Protein AF-K1Q1Z2-F1 (afdb_monomer_lite)

Structure (mmCIF, N/CA/C/O backbone):
data_AF-K1Q1Z2-F1
#
_entry.id   AF-K1Q1Z2-F1
#
loop_
_atom_site.group_PDB
_atom_site.id
_atom_site.type_symbol
_atom_site.label_atom_id
_atom_site.label_alt_id
_atom_site.label_comp_id
_atom_site.label_asym_id
_atom_site.label_entity_id
_atom_site.label_seq_id
_atom_site.pdbx_PDB_ins_code
_atom_site.Cartn_x
_atom_site.Cartn_y
_atom_site.Cartn_z
_atom_site.occupancy
_atom_site.B_iso_or_equiv
_atom_site.auth_seq_id
_atom_site.auth_comp_id
_atom_site.auth_asym_id
_atom_site.auth_atom_id
_atom_site.pdbx_PDB_model_num
ATOM 1 N N . TYR A 1 1 ? 11.247 -9.073 -9.333 1.00 84.19 1 TYR A N 1
ATOM 2 C CA . TYR A 1 1 ? 11.592 -7.665 -9.604 1.00 84.19 1 TYR A CA 1
ATOM 3 C C . TYR A 1 1 ? 10.420 -7.091 -10.378 1.00 84.19 1 TYR A C 1
ATOM 5 O O . TYR A 1 1 ? 9.857 -7.851 -11.153 1.00 84.19 1 TYR A O 1
ATOM 13 N N . CYS A 1 2 ? 10.013 -5.853 -10.117 1.00 92.56 2 CYS A N 1
ATOM 14 C CA . CYS A 1 2 ? 8.891 -5.195 -10.789 1.00 92.56 2 CYS A CA 1
ATOM 15 C C . CYS A 1 2 ? 9.260 -3.736 -11.051 1.00 92.56 2 CYS A C 1
ATOM 17 O O . CYS A 1 2 ? 10.101 -3.202 -10.339 1.00 92.56 2 CYS A O 1
ATOM 19 N N . MET A 1 3 ? 8.637 -3.125 -12.047 1.00 93.00 3 MET A N 1
ATOM 20 C CA . MET A 1 3 ? 8.628 -1.687 -12.318 1.00 93.00 3 MET A CA 1
ATOM 21 C C . MET A 1 3 ? 7.195 -1.153 -12.295 1.00 93.00 3 MET A C 1
ATOM 23 O O . MET A 1 3 ? 6.961 -0.003 -11.921 1.00 93.00 3 MET A O 1
ATOM 27 N N . VAL A 1 4 ? 6.238 -2.002 -12.672 1.00 95.25 4 VAL A N 1
ATOM 28 C CA . VAL A 1 4 ? 4.800 -1.734 -12.636 1.00 95.25 4 VAL A CA 1
ATOM 29 C C . VAL A 1 4 ? 4.041 -2.894 -11.978 1.00 95.25 4 VAL A C 1
ATOM 31 O O . VAL A 1 4 ? 4.595 -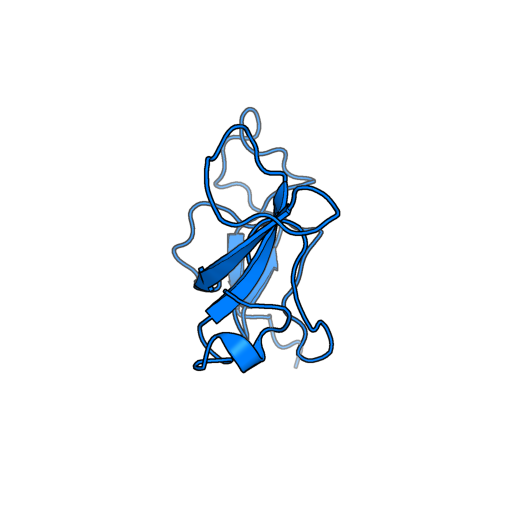3.980 -11.787 1.00 95.25 4 VAL A O 1
ATOM 34 N N . ASN A 1 5 ? 2.785 -2.680 -11.585 1.00 95.44 5 ASN A N 1
ATOM 35 C CA . ASN A 1 5 ? 1.956 -3.678 -10.902 1.00 95.44 5 ASN A CA 1
ATOM 36 C C . ASN A 1 5 ? 1.765 -4.947 -11.750 1.00 95.44 5 ASN A C 1
ATOM 38 O O . ASN A 1 5 ? 1.748 -6.053 -11.209 1.00 95.44 5 ASN A O 1
ATOM 42 N N . GLU A 1 6 ? 1.687 -4.807 -13.073 1.00 95.00 6 GLU A N 1
ATOM 43 C CA . GLU A 1 6 ? 1.532 -5.902 -14.032 1.00 95.00 6 GLU A CA 1
ATOM 44 C C . GLU A 1 6 ? 2.706 -6.890 -13.991 1.00 95.00 6 GLU A C 1
ATOM 46 O O . GLU A 1 6 ? 2.501 -8.091 -14.171 1.00 95.00 6 GLU A O 1
ATOM 51 N N . ASP A 1 7 ? 3.920 -6.426 -13.670 1.00 95.75 7 ASP A N 1
ATOM 52 C CA . ASP A 1 7 ? 5.108 -7.287 -13.564 1.00 95.75 7 ASP A CA 1
ATOM 53 C C . ASP A 1 7 ? 4.980 -8.325 -12.437 1.00 95.75 7 ASP A C 1
ATOM 55 O O . ASP A 1 7 ? 5.711 -9.318 -12.402 1.00 95.75 7 ASP A O 1
ATOM 59 N N . CYS A 1 8 ? 4.061 -8.105 -11.492 1.00 94.44 8 CYS A N 1
ATOM 60 C CA . CYS A 1 8 ? 3.812 -9.006 -10.374 1.00 94.44 8 CYS A CA 1
ATOM 61 C C . CYS A 1 8 ? 2.881 -10.178 -10.718 1.00 94.44 8 CYS A C 1
ATOM 63 O O . CYS A 1 8 ? 2.773 -11.110 -9.921 1.00 94.44 8 CYS A O 1
ATOM 65 N N . GLY A 1 9 ? 2.231 -10.164 -11.886 1.00 92.25 9 GLY A N 1
ATOM 66 C CA . GLY A 1 9 ? 1.429 -11.269 -12.425 1.00 92.25 9 GLY A CA 1
ATOM 67 C C . GLY A 1 9 ? 0.011 -11.421 -11.857 1.00 92.25 9 GLY A C 1
ATOM 68 O O . GLY A 1 9 ? -0.865 -11.889 -12.576 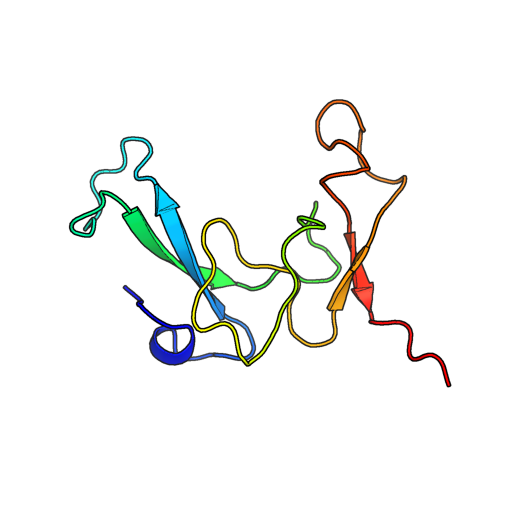1.00 92.25 9 GLY A O 1
ATOM 69 N N . ASP A 1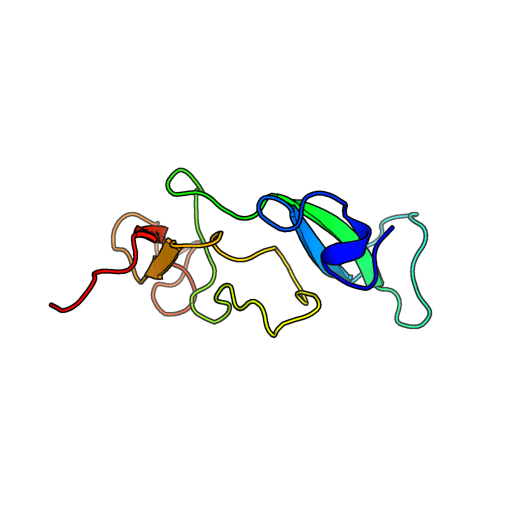 10 ? -0.241 -11.011 -10.611 1.00 92.50 10 ASP A N 1
ATOM 70 C CA . ASP A 1 10 ? -1.575 -11.007 -9.984 1.00 92.50 10 ASP A CA 1
ATOM 71 C C . ASP A 1 10 ? -1.937 -9.581 -9.549 1.00 92.50 10 ASP A C 1
ATOM 73 O O . ASP A 1 10 ? -1.716 -9.189 -8.401 1.00 92.50 10 ASP A O 1
ATOM 77 N N . ILE A 1 11 ? -2.437 -8.784 -10.498 1.00 88.44 11 ILE A N 1
ATOM 78 C CA . ILE A 1 11 ? -2.696 -7.346 -10.311 1.00 88.44 11 ILE A CA 1
ATOM 79 C C . ILE A 1 11 ? -3.808 -7.054 -9.294 1.00 88.44 11 ILE A C 1
ATOM 81 O O . ILE A 1 11 ? -3.833 -5.976 -8.707 1.00 88.44 11 ILE A O 1
ATOM 85 N N . ASP A 1 12 ? -4.694 -8.016 -9.032 1.00 89.25 12 ASP A N 1
ATOM 86 C CA . ASP A 1 12 ? -5.779 -7.856 -8.061 1.00 89.25 12 ASP A CA 1
ATOM 87 C C . ASP A 1 12 ? -5.297 -8.052 -6.615 1.00 89.25 12 ASP A C 1
ATOM 89 O O . ASP A 1 12 ? -5.955 -7.623 -5.662 1.00 89.25 12 ASP A O 1
ATOM 93 N N . ARG A 1 13 ? -4.147 -8.713 -6.422 1.00 93.50 13 ARG A N 1
ATOM 94 C CA . ARG A 1 13 ? -3.629 -9.076 -5.092 1.00 93.50 13 ARG A CA 1
ATOM 95 C C . ARG A 1 13 ? -2.266 -8.497 -4.773 1.00 93.50 13 ARG A C 1
ATOM 97 O O . ARG A 1 13 ? -1.960 -8.330 -3.591 1.00 93.50 13 ARG A O 1
ATOM 104 N N . LEU A 1 14 ? -1.455 -8.211 -5.781 1.00 95.69 14 LEU A N 1
ATOM 105 C CA . LEU A 1 14 ? -0.084 -7.749 -5.634 1.00 95.69 14 LEU A CA 1
ATOM 106 C C . LEU A 1 14 ? 0.081 -6.347 -6.212 1.00 95.69 14 LEU A C 1
ATOM 108 O O . LEU A 1 14 ? -0.512 -5.995 -7.227 1.00 95.69 14 LEU A O 1
ATOM 112 N N . CYS A 1 15 ? 0.952 -5.573 -5.576 1.00 96.00 15 CYS A N 1
ATOM 113 C CA . CYS A 1 15 ? 1.396 -4.280 -6.067 1.00 96.00 15 CYS A CA 1
ATOM 114 C C . CYS A 1 15 ? 2.919 -4.256 -6.194 1.00 96.00 15 CYS A C 1
ATOM 116 O O . CYS A 1 15 ? 3.631 -4.934 -5.440 1.00 96.00 15 CYS A O 1
ATOM 118 N N . CYS A 1 16 ? 3.419 -3.429 -7.109 1.00 96.12 16 CYS A N 1
ATOM 119 C CA . CYS A 1 16 ? 4.831 -3.104 -7.163 1.00 96.12 16 CYS A CA 1
ATOM 120 C C . CYS A 1 16 ? 5.154 -1.999 -6.150 1.00 96.12 16 CYS A C 1
ATOM 122 O O . CYS A 1 16 ? 4.730 -0.854 -6.287 1.00 96.12 16 CYS A O 1
ATOM 124 N N . SER A 1 17 ? 5.902 -2.360 -5.112 1.00 94.75 17 SER A N 1
ATOM 125 C CA . SER A 1 17 ? 6.344 -1.493 -4.023 1.00 94.75 17 SER A CA 1
ATOM 126 C C . SER A 1 17 ? 7.809 -1.106 -4.209 1.00 94.75 17 SER A C 1
ATOM 128 O O . SER A 1 17 ? 8.690 -1.969 -4.273 1.00 94.75 17 SER A O 1
ATOM 130 N N . ILE A 1 18 ? 8.069 0.197 -4.247 1.00 93.06 18 ILE A N 1
ATOM 131 C CA . ILE A 1 18 ? 9.390 0.797 -4.434 1.00 93.06 18 ILE A CA 1
ATOM 132 C C . ILE A 1 18 ? 9.812 1.429 -3.110 1.00 93.06 18 ILE A C 1
ATOM 134 O O . ILE A 1 18 ? 9.194 2.380 -2.631 1.00 93.06 18 ILE A O 1
ATOM 138 N N . THR A 1 19 ? 10.857 0.894 -2.481 1.00 89.00 19 THR A N 1
ATOM 139 C CA . THR A 1 19 ? 11.328 1.364 -1.166 1.00 89.00 19 THR A CA 1
ATOM 140 C C . THR A 1 19 ? 12.826 1.653 -1.187 1.00 89.00 19 THR A C 1
ATOM 142 O O . THR A 1 19 ? 13.562 0.885 -1.808 1.00 89.00 19 THR A O 1
ATOM 145 N N . PRO A 1 20 ? 13.314 2.684 -0.475 1.00 86.06 20 PRO A N 1
ATOM 146 C CA . PRO A 1 20 ? 14.748 2.920 -0.351 1.00 86.06 20 PRO A CA 1
ATOM 147 C C . PRO A 1 20 ? 15.476 1.699 0.222 1.00 86.06 20 PRO A C 1
ATOM 149 O O . PRO A 1 20 ? 15.001 1.050 1.163 1.00 86.06 20 PRO A O 1
ATOM 152 N N . ALA A 1 21 ? 16.658 1.390 -0.307 1.00 78.38 21 ALA A N 1
ATOM 153 C CA . ALA A 1 21 ? 17.497 0.317 0.203 1.00 78.38 21 ALA A CA 1
ATOM 154 C C . ALA A 1 21 ? 18.095 0.696 1.571 1.00 78.38 21 ALA A C 1
ATOM 156 O O . ALA A 1 21 ? 19.215 1.191 1.662 1.00 78.38 21 ALA A O 1
ATOM 157 N N . LEU A 1 22 ? 17.375 0.428 2.666 1.00 70.44 22 LEU A N 1
ATOM 158 C CA . LEU A 1 22 ? 17.873 0.593 4.043 1.00 70.44 22 LEU A CA 1
ATOM 159 C C . LEU A 1 22 ? 18.919 -0.489 4.397 1.00 70.44 22 LEU A C 1
ATOM 161 O O . LEU A 1 22 ? 18.685 -1.354 5.239 1.00 70.44 22 LEU A O 1
ATOM 165 N N . GLY A 1 23 ? 20.057 -0.502 3.696 1.00 61.62 23 GLY A N 1
ATOM 166 C CA . GLY A 1 23 ? 21.175 -1.424 3.932 1.00 61.62 23 GLY A CA 1
ATOM 167 C C . GLY A 1 23 ? 20.984 -2.851 3.399 1.00 61.62 23 GLY A C 1
ATOM 168 O O . GLY A 1 23 ? 21.774 -3.740 3.720 1.00 61.62 23 GLY A O 1
ATOM 169 N N . ARG A 1 24 ? 19.953 -3.114 2.583 1.00 58.16 24 ARG A N 1
ATOM 170 C CA . ARG A 1 24 ? 19.726 -4.443 1.987 1.00 58.16 24 ARG A CA 1
ATOM 171 C C . ARG A 1 24 ? 20.586 -4.654 0.737 1.00 58.16 24 ARG A C 1
ATOM 173 O O . ARG A 1 24 ? 20.470 -3.909 -0.226 1.00 58.16 24 ARG A O 1
ATOM 180 N N . ARG A 1 25 ? 21.361 -5.747 0.711 1.00 58.03 25 ARG A N 1
ATOM 181 C CA . ARG A 1 25 ? 22.167 -6.225 -0.439 1.00 58.03 25 ARG A CA 1
ATOM 182 C C . ARG A 1 25 ? 21.326 -6.870 -1.563 1.00 58.03 25 ARG A C 1
ATOM 184 O O . ARG A 1 25 ? 21.684 -7.933 -2.064 1.00 58.03 25 ARG A O 1
ATOM 191 N N . ARG A 1 26 ? 20.160 -6.314 -1.902 1.00 64.06 26 ARG A N 1
ATOM 192 C CA . ARG A 1 26 ? 19.362 -6.788 -3.053 1.00 64.06 26 ARG A CA 1
ATOM 193 C C . ARG A 1 26 ? 19.778 -6.053 -4.327 1.00 64.06 26 ARG A C 1
ATOM 195 O O . ARG A 1 26 ? 20.517 -5.079 -4.262 1.00 64.06 26 ARG A O 1
ATOM 202 N N . GLN A 1 27 ? 19.294 -6.538 -5.469 1.00 69.69 27 GLN A N 1
ATOM 203 C CA . GLN A 1 27 ? 19.355 -5.807 -6.732 1.00 69.69 27 GLN A CA 1
ATOM 204 C C . GLN A 1 27 ? 18.608 -4.475 -6.540 1.00 69.69 27 GLN A C 1
ATOM 206 O O . GLN A 1 27 ? 17.396 -4.479 -6.313 1.00 69.69 27 GLN A O 1
ATOM 211 N N . VAL A 1 28 ? 19.363 -3.378 -6.513 1.00 80.31 28 VAL A N 1
ATOM 212 C CA . VAL A 1 28 ? 18.860 -2.003 -6.417 1.00 80.31 28 VAL A CA 1
ATOM 213 C C . VAL A 1 28 ? 18.865 -1.369 -7.802 1.00 80.31 28 VAL A C 1
ATOM 215 O O . VAL A 1 28 ? 19.671 -1.762 -8.649 1.00 80.31 28 VAL A O 1
ATOM 218 N N . ASP A 1 29 ? 17.966 -0.419 -8.039 1.00 80.75 29 ASP A N 1
ATOM 219 C CA . ASP A 1 29 ? 18.009 0.410 -9.246 1.00 80.75 29 ASP A CA 1
ATOM 220 C C . ASP A 1 29 ? 19.068 1.527 -9.145 1.00 80.75 29 ASP A C 1
ATOM 222 O O . ASP A 1 29 ? 19.822 1.617 -8.170 1.00 80.75 29 ASP A O 1
ATOM 226 N N . SER A 1 30 ? 19.137 2.375 -10.175 1.00 82.94 30 SER A N 1
ATOM 227 C CA . SER A 1 30 ? 20.051 3.524 -10.240 1.00 82.94 30 SER A CA 1
ATOM 228 C C . SER A 1 30 ? 19.839 4.553 -9.127 1.00 82.94 30 SER A C 1
ATOM 230 O O . SER A 1 30 ? 20.774 5.282 -8.804 1.00 82.94 30 SER A O 1
ATOM 232 N N . ASP A 1 31 ? 18.652 4.579 -8.520 1.00 84.00 31 ASP A N 1
ATOM 233 C CA . ASP A 1 31 ? 18.256 5.509 -7.461 1.00 84.00 31 ASP A CA 1
ATOM 234 C C . ASP A 1 31 ? 18.308 4.854 -6.069 1.00 84.00 31 ASP A C 1
ATOM 236 O O . ASP A 1 31 ? 17.754 5.373 -5.098 1.00 84.00 31 ASP A O 1
ATOM 240 N N . PHE A 1 32 ? 18.996 3.712 -5.947 1.00 86.38 32 PHE A N 1
ATOM 241 C CA . PHE A 1 32 ? 19.137 2.936 -4.712 1.00 86.38 32 PHE A CA 1
ATOM 242 C C . PHE A 1 32 ? 17.802 2.457 -4.115 1.00 86.38 32 PHE A C 1
ATOM 244 O O . PHE A 1 32 ? 17.702 2.219 -2.904 1.00 86.38 32 PHE A O 1
ATOM 251 N N . ASN A 1 33 ? 16.778 2.255 -4.944 1.00 88.25 33 ASN A N 1
ATOM 252 C CA . ASN A 1 33 ? 15.520 1.653 -4.521 1.00 88.25 33 ASN A CA 1
ATOM 253 C C . ASN A 1 33 ? 15.526 0.140 -4.721 1.00 88.25 33 ASN A C 1
ATOM 255 O O . ASN A 1 33 ? 16.141 -0.409 -5.636 1.00 88.25 33 ASN A O 1
ATOM 259 N N . VAL A 1 34 ? 14.780 -0.546 -3.862 1.00 89.75 34 VAL A N 1
ATOM 260 C CA . VAL A 1 34 ? 14.438 -1.955 -4.014 1.00 89.75 34 VAL A CA 1
ATOM 261 C C . VAL A 1 34 ? 12.967 -2.072 -4.378 1.00 89.75 34 VAL A C 1
ATOM 263 O O . VAL A 1 34 ? 12.101 -1.505 -3.708 1.00 89.75 34 VAL A O 1
ATOM 266 N N . HIS A 1 35 ? 12.716 -2.879 -5.402 1.00 92.44 35 HIS A N 1
ATOM 267 C CA . HIS A 1 35 ? 11.398 -3.127 -5.966 1.00 92.44 35 HIS A CA 1
ATOM 268 C C . HIS A 1 35 ? 10.883 -4.498 -5.527 1.00 92.44 35 HIS A C 1
ATOM 270 O O . HIS A 1 35 ? 11.559 -5.522 -5.698 1.00 92.44 35 HIS A O 1
ATOM 276 N N . TYR A 1 36 ? 9.687 -4.530 -4.950 1.00 91.69 36 TYR A N 1
ATOM 277 C CA . TYR A 1 36 ? 9.055 -5.731 -4.418 1.00 91.69 36 TYR A CA 1
ATOM 278 C C . TYR A 1 36 ? 7.640 -5.883 -4.959 1.00 91.69 36 TYR A C 1
ATOM 280 O O . TYR A 1 36 ? 6.850 -4.956 -4.875 1.00 91.69 36 TYR A O 1
ATOM 288 N N . CYS A 1 37 ? 7.285 -7.093 -5.382 1.00 94.12 37 CYS A N 1
ATOM 289 C CA . CYS A 1 37 ? 5.880 -7.473 -5.465 1.00 94.12 37 CYS A CA 1
ATOM 290 C C . CYS A 1 37 ? 5.406 -7.827 -4.058 1.00 94.12 37 CYS A C 1
ATOM 292 O O . CYS A 1 37 ? 5.852 -8.828 -3.491 1.00 94.12 37 CYS A O 1
ATOM 294 N N . LEU A 1 38 ? 4.569 -6.977 -3.470 1.00 94.62 38 LEU A N 1
ATOM 295 C CA . LEU A 1 38 ? 4.007 -7.171 -2.136 1.00 94.62 38 LEU A CA 1
ATOM 296 C C . LEU A 1 38 ? 2.485 -7.298 -2.231 1.00 94.62 38 LEU A C 1
ATOM 298 O O . LEU A 1 38 ? 1.885 -6.727 -3.138 1.00 94.62 38 LEU A O 1
ATOM 302 N N . PRO A 1 39 ? 1.843 -8.026 -1.307 1.00 95.88 39 PRO A N 1
ATOM 303 C CA . PRO A 1 39 ? 0.393 -8.082 -1.267 1.00 95.88 39 PRO A CA 1
ATOM 304 C C . PRO A 1 39 ? -0.200 -6.718 -0.909 1.00 95.88 39 PRO A C 1
ATOM 306 O O . PRO A 1 39 ? 0.315 -6.015 -0.031 1.00 95.88 39 PRO A O 1
ATOM 309 N N . TYR A 1 40 ? -1.324 -6.376 -1.537 1.00 96.50 40 TYR A N 1
ATOM 310 C CA . TYR A 1 40 ? -2.183 -5.311 -1.036 1.00 96.50 40 TYR A CA 1
ATOM 311 C C . TYR A 1 40 ? -2.653 -5.623 0.390 1.00 96.50 40 TYR A C 1
ATOM 313 O O . TYR A 1 40 ? -2.817 -6.780 0.789 1.00 96.50 40 TYR A O 1
ATOM 321 N N . LYS A 1 41 ? -2.895 -4.575 1.177 1.00 96.31 41 LYS A N 1
ATOM 322 C CA . LYS A 1 41 ? -3.445 -4.709 2.528 1.00 96.31 41 LYS A CA 1
ATOM 323 C C . LYS A 1 41 ? -4.928 -5.083 2.446 1.00 96.31 41 LYS A C 1
ATOM 325 O O . LYS A 1 41 ? -5.688 -4.472 1.700 1.00 96.31 41 LYS A O 1
ATOM 330 N N . ASN A 1 42 ? -5.340 -6.064 3.241 1.00 94.81 42 ASN A N 1
ATOM 331 C CA . ASN A 1 42 ? -6.745 -6.431 3.418 1.00 94.81 42 ASN A CA 1
ATOM 332 C C . ASN A 1 42 ? -7.327 -5.785 4.690 1.00 94.81 42 ASN A C 1
ATOM 334 O O . ASN A 1 42 ? -6.631 -5.071 5.413 1.00 94.81 42 ASN A O 1
ATOM 338 N N . GLU A 1 43 ? -8.597 -6.058 4.981 1.00 93.19 43 GLU A N 1
ATOM 339 C CA . GLU A 1 43 ? -9.318 -5.585 6.177 1.00 93.19 43 GLU A CA 1
ATOM 340 C C . GLU A 1 43 ? -8.654 -5.977 7.512 1.00 93.19 43 GLU A C 1
ATOM 342 O O . GLU A 1 43 ? -8.743 -5.247 8.497 1.00 93.19 43 GLU A O 1
ATOM 347 N N . ASN A 1 44 ? -7.894 -7.076 7.526 1.00 94.44 44 ASN A N 1
ATOM 348 C CA . ASN A 1 44 ? -7.178 -7.557 8.708 1.00 94.44 44 ASN A CA 1
ATOM 349 C C . ASN A 1 44 ? -5.790 -6.925 8.879 1.00 94.44 44 ASN A C 1
ATOM 351 O O . ASN A 1 44 ? -5.099 -7.213 9.860 1.00 94.44 44 ASN A O 1
ATOM 355 N N . ALA A 1 45 ? -5.348 -6.070 7.951 1.00 94.75 45 ALA A N 1
ATOM 356 C CA . ALA A 1 45 ? -4.068 -5.391 8.078 1.00 94.75 45 ALA A CA 1
ATOM 357 C C . ALA A 1 45 ? -4.017 -4.578 9.380 1.00 94.75 45 ALA A C 1
ATOM 359 O O . ALA A 1 45 ? -4.973 -3.892 9.755 1.00 94.75 45 ALA A O 1
ATOM 360 N N . THR A 1 46 ? -2.872 -4.626 10.070 1.00 95.25 46 THR A N 1
ATOM 361 C CA . THR A 1 46 ? -2.679 -3.882 11.320 1.00 95.25 46 THR A CA 1
ATOM 362 C C . THR A 1 46 ? -2.981 -2.406 11.111 1.00 95.25 46 THR A C 1
ATOM 364 O O . THR A 1 46 ? -3.754 -1.850 11.876 1.00 95.25 46 THR A O 1
ATOM 367 N N . TRP A 1 47 ? -2.446 -1.817 10.043 1.00 96.12 47 TRP A N 1
ATOM 368 C CA . TRP A 1 47 ? -2.596 -0.408 9.697 1.00 96.12 47 TRP A CA 1
ATOM 369 C C . TRP A 1 47 ? -2.459 -0.202 8.182 1.00 96.12 47 TRP A C 1
ATOM 371 O O . TRP A 1 47 ? -1.847 -1.016 7.476 1.00 96.12 47 TRP A O 1
ATOM 381 N N . CYS A 1 48 ? -2.950 0.930 7.691 1.00 95.81 48 CYS A N 1
ATOM 382 C CA . CYS A 1 48 ? -2.717 1.459 6.344 1.00 95.81 48 CYS A CA 1
ATOM 383 C C . CYS A 1 48 ? -2.345 2.952 6.406 1.00 95.81 48 CYS A C 1
ATOM 385 O O . CYS A 1 48 ? -2.516 3.580 7.449 1.00 95.81 48 CYS A O 1
ATOM 387 N N . SER A 1 49 ? -1.795 3.503 5.320 1.00 95.31 49 SER A N 1
ATOM 388 C CA . SER A 1 49 ? -1.465 4.933 5.209 1.00 95.31 49 SER A CA 1
ATOM 389 C C . SER A 1 49 ? -2.637 5.692 4.594 1.00 95.31 49 SER A C 1
ATOM 391 O O . SER A 1 49 ? -3.116 5.302 3.533 1.00 95.31 49 SER A O 1
ATOM 393 N N . LEU A 1 50 ? -3.082 6.781 5.222 1.00 94.94 50 LEU A N 1
ATOM 394 C CA . LEU A 1 50 ? -4.195 7.601 4.726 1.00 94.94 50 LEU A CA 1
ATOM 395 C C . LEU A 1 50 ? -3.848 8.342 3.427 1.00 94.94 50 LEU A C 1
ATOM 397 O O . LEU A 1 50 ? -4.743 8.667 2.650 1.00 94.94 50 LEU A O 1
ATOM 401 N N . HIS A 1 51 ? -2.558 8.573 3.168 1.00 92.75 51 HIS A N 1
ATOM 402 C CA . HIS A 1 51 ? -2.075 9.314 1.998 1.00 92.75 51 HIS A CA 1
ATOM 403 C C . HIS A 1 51 ? -1.954 8.469 0.726 1.00 92.75 51 HIS A C 1
ATOM 405 O O . HIS A 1 51 ? -1.632 9.009 -0.328 1.00 92.75 51 HIS A O 1
ATOM 411 N N . ILE A 1 52 ? -2.161 7.152 0.813 1.00 92.00 52 ILE A N 1
ATOM 412 C CA . ILE A 1 52 ? -2.000 6.242 -0.322 1.00 92.00 52 ILE A CA 1
ATOM 413 C C . ILE A 1 52 ? -3.252 5.376 -0.421 1.00 92.00 52 ILE A C 1
ATOM 415 O O . ILE A 1 52 ? -3.566 4.612 0.490 1.00 92.00 52 ILE A O 1
ATOM 419 N N . GLN A 1 53 ? -3.952 5.487 -1.546 1.00 93.88 53 GLN A N 1
ATOM 420 C CA . GLN A 1 53 ? -5.138 4.694 -1.856 1.00 93.88 53 GLN A CA 1
ATOM 421 C C . GLN A 1 53 ? -4.877 3.854 -3.103 1.00 93.88 53 GLN A C 1
ATOM 423 O O . GLN A 1 53 ? -4.067 4.224 -3.958 1.00 93.88 53 GLN A O 1
ATOM 428 N N . HIS A 1 54 ? -5.558 2.716 -3.201 1.00 94.31 54 HIS A N 1
ATOM 429 C CA . HIS A 1 54 ? -5.524 1.930 -4.423 1.00 94.31 54 HIS A CA 1
ATOM 430 C C . HIS A 1 54 ? -6.163 2.715 -5.572 1.00 94.31 54 HIS A C 1
ATOM 432 O O . HIS A 1 54 ? -7.239 3.293 -5.422 1.00 94.31 54 HIS A O 1
ATOM 438 N N . SER A 1 55 ? -5.500 2.706 -6.725 1.00 92.94 55 SER A N 1
ATOM 439 C CA . SER A 1 55 ? -6.016 3.258 -7.971 1.00 92.94 55 SER A CA 1
ATOM 440 C C . SER A 1 55 ? -5.449 2.440 -9.128 1.00 92.94 55 SER A C 1
ATOM 442 O O . SER A 1 55 ? -4.235 2.234 -9.154 1.00 92.94 55 SER A O 1
ATOM 444 N N . PRO A 1 56 ? -6.283 2.016 -10.094 1.00 90.00 56 PRO A N 1
ATOM 445 C CA . PRO A 1 56 ? -5.813 1.293 -11.274 1.00 90.00 56 PRO A CA 1
ATOM 446 C C . PRO A 1 56 ? -4.915 2.147 -12.185 1.00 90.00 56 PRO A C 1
ATOM 448 O O . PRO A 1 56 ? -4.228 1.609 -13.041 1.00 90.00 56 PRO A O 1
ATOM 451 N N . GLU A 1 57 ? -4.906 3.472 -12.012 1.00 92.94 57 GLU A N 1
ATOM 452 C CA . GLU A 1 57 ? -4.072 4.395 -12.793 1.00 92.94 57 GLU A CA 1
ATOM 453 C C . GLU A 1 57 ? -2.648 4.528 -12.238 1.00 92.94 57 GLU A C 1
ATOM 455 O O . GLU A 1 57 ? -1.767 5.065 -12.909 1.00 92.94 57 GLU A O 1
ATOM 460 N N . ILE A 1 58 ? -2.413 4.080 -11.000 1.00 93.81 58 ILE A N 1
ATOM 461 C CA . ILE A 1 58 ? -1.103 4.162 -10.359 1.00 93.81 58 ILE A CA 1
ATOM 462 C C . ILE A 1 58 ? -0.296 2.920 -10.761 1.00 93.81 58 ILE A C 1
ATOM 464 O O . ILE A 1 58 ? -0.644 1.816 -10.340 1.00 93.81 58 ILE A O 1
ATOM 468 N N . PRO A 1 59 ? 0.803 3.069 -11.523 1.00 94.88 59 PRO A N 1
ATOM 469 C CA . PRO A 1 59 ? 1.541 1.923 -12.048 1.00 94.88 59 PRO A CA 1
ATOM 470 C C . PRO A 1 59 ? 2.370 1.212 -10.973 1.00 94.88 59 PRO A C 1
ATOM 472 O O . PRO A 1 59 ? 2.666 0.035 -11.116 1.00 94.88 59 PRO A O 1
ATOM 475 N N . ASN A 1 60 ? 2.766 1.905 -9.904 1.00 95.38 60 ASN A N 1
ATOM 476 C CA . ASN A 1 60 ? 3.526 1.366 -8.777 1.00 95.38 60 ASN A CA 1
ATOM 477 C C . ASN A 1 60 ? 3.405 2.300 -7.561 1.00 95.38 60 ASN A C 1
ATOM 479 O O . ASN A 1 60 ? 2.946 3.437 -7.674 1.00 95.38 60 ASN A O 1
ATOM 483 N N . TYR A 1 61 ? 3.831 1.832 -6.391 1.00 94.25 61 TYR A N 1
ATOM 484 C CA . TYR A 1 61 ? 3.722 2.573 -5.139 1.00 94.25 61 TYR A CA 1
ATOM 485 C C . TYR A 1 61 ? 5.093 2.812 -4.514 1.00 94.25 61 TYR A C 1
ATOM 487 O O . TYR A 1 61 ? 5.803 1.874 -4.154 1.00 94.25 61 TYR A O 1
ATOM 495 N N . HIS A 1 62 ? 5.440 4.082 -4.307 1.00 89.44 62 HIS A N 1
ATOM 496 C CA . HIS A 1 62 ? 6.586 4.456 -3.484 1.00 89.44 62 HIS A CA 1
ATOM 497 C C . HIS A 1 62 ? 6.213 4.279 -2.003 1.00 89.44 62 HIS A C 1
ATOM 499 O O . HIS A 1 62 ? 5.303 4.945 -1.515 1.00 89.44 62 HIS A O 1
ATOM 505 N N . ALA A 1 63 ? 6.930 3.403 -1.292 1.00 85.56 63 ALA A N 1
ATOM 506 C CA . ALA A 1 63 ? 6.601 2.801 0.010 1.00 85.56 63 ALA A CA 1
ATOM 507 C C . ALA A 1 63 ? 5.771 1.501 -0.083 1.00 85.56 63 ALA A C 1
ATOM 509 O O . ALA A 1 63 ? 5.858 0.770 -1.064 1.00 85.56 63 ALA A O 1
ATOM 510 N N . LEU A 1 64 ? 5.064 1.130 0.991 1.00 89.50 64 LEU A N 1
ATOM 511 C CA . LEU A 1 64 ? 4.289 -0.118 1.066 1.00 89.50 64 LEU A CA 1
ATOM 512 C C . LEU A 1 64 ? 2.999 -0.041 0.237 1.00 89.50 64 LEU A C 1
ATOM 514 O O . LEU A 1 64 ? 2.425 1.036 0.092 1.00 89.50 64 LEU A O 1
ATOM 518 N N . CYS A 1 65 ? 2.496 -1.200 -0.204 1.00 94.88 65 CYS A N 1
ATOM 519 C CA . CYS A 1 65 ? 1.211 -1.290 -0.898 1.00 94.88 65 CYS A CA 1
ATOM 520 C C . CYS A 1 65 ? 0.047 -0.710 -0.065 1.00 94.88 65 CYS A C 1
ATOM 522 O O . CYS A 1 65 ? 0.022 -0.891 1.165 1.00 94.88 65 CYS A O 1
ATOM 524 N N . PRO A 1 66 ? -0.937 -0.057 -0.716 1.00 96.25 66 PRO A N 1
ATOM 525 C CA . PRO A 1 66 ? -2.147 0.437 -0.062 1.00 96.25 66 PRO A CA 1
ATOM 526 C C . PRO A 1 66 ? -3.100 -0.702 0.33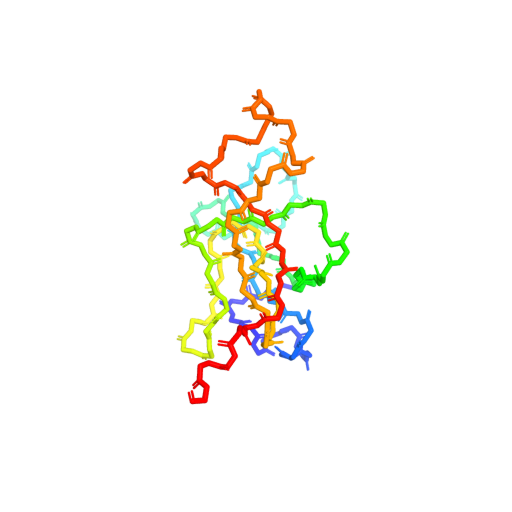1 1.00 96.25 66 PRO A C 1
ATOM 528 O O . PRO A 1 66 ? -2.793 -1.888 0.177 1.00 96.25 66 PRO A O 1
ATOM 531 N N . CYS A 1 67 ? -4.274 -0.333 0.851 1.00 96.81 67 CYS A N 1
ATOM 532 C CA . CYS A 1 67 ? -5.426 -1.236 0.887 1.00 96.81 67 CYS A CA 1
ATOM 533 C C . CYS A 1 67 ? -5.769 -1.710 -0.530 1.00 96.81 67 CYS A C 1
ATOM 535 O O . CYS A 1 67 ? -5.594 -0.947 -1.471 1.00 96.81 67 CYS A O 1
ATOM 537 N N . GLY A 1 68 ? -6.206 -2.959 -0.676 1.00 95.00 68 GLY A N 1
ATOM 538 C CA . GLY A 1 68 ? -6.500 -3.553 -1.982 1.00 95.00 68 GLY A CA 1
ATOM 539 C C . GLY A 1 68 ? -7.776 -3.027 -2.646 1.00 95.00 68 GLY A C 1
ATOM 540 O O . GLY A 1 68 ? -8.495 -2.216 -2.055 1.00 95.00 68 GLY A O 1
ATOM 541 N N . PRO A 1 69 ? -8.085 -3.511 -3.862 1.00 92.06 69 PRO A N 1
ATOM 542 C CA . PRO A 1 69 ? -9.291 -3.135 -4.593 1.00 92.06 69 PRO A CA 1
ATOM 543 C C . PRO A 1 69 ? -10.566 -3.251 -3.739 1.00 92.06 69 PRO A C 1
ATOM 545 O O . PRO A 1 69 ? -10.796 -4.259 -3.073 1.00 92.06 69 PRO A O 1
ATOM 548 N N . GLY A 1 70 ? -11.403 -2.209 -3.755 1.00 92.12 70 GLY A N 1
ATOM 549 C CA . GLY A 1 70 ? -12.656 -2.148 -2.985 1.00 92.12 70 GLY A CA 1
ATOM 550 C C . GLY A 1 70 ? -12.507 -1.745 -1.510 1.00 92.12 70 GLY A C 1
ATOM 551 O O . GLY A 1 70 ? -13.514 -1.487 -0.846 1.00 92.12 70 GLY A O 1
ATOM 552 N N . LEU A 1 71 ? -11.276 -1.626 -1.008 1.00 95.44 71 LEU A N 1
ATOM 553 C CA . LEU A 1 71 ? -10.978 -1.146 0.337 1.00 95.44 71 LEU A CA 1
ATOM 554 C C . LEU A 1 71 ? -10.382 0.264 0.292 1.00 95.44 71 LEU A C 1
ATOM 556 O O . LEU A 1 71 ? -9.605 0.604 -0.595 1.00 95.44 71 LEU A O 1
ATOM 560 N N . HIS A 1 72 ? -10.697 1.068 1.300 1.00 95.62 72 HIS A N 1
ATOM 561 C CA . HIS A 1 72 ? -10.094 2.373 1.534 1.00 95.62 72 HIS A CA 1
ATOM 562 C C . HIS A 1 72 ? -9.375 2.388 2.870 1.00 95.62 72 HIS A C 1
ATOM 564 O O . HIS A 1 72 ? -9.843 1.816 3.856 1.00 95.62 72 HIS A O 1
ATOM 570 N N . CYS A 1 73 ? -8.247 3.091 2.919 1.00 95.44 73 CYS A N 1
ATOM 571 C CA . CYS A 1 73 ? -7.645 3.417 4.197 1.00 95.44 73 CYS A CA 1
ATOM 572 C C . CYS A 1 73 ? -8.418 4.564 4.845 1.00 95.44 73 CYS A C 1
ATOM 574 O O . CYS A 1 73 ? -8.389 5.684 4.331 1.00 95.44 73 CYS A O 1
ATOM 576 N N . THR A 1 74 ? -9.083 4.296 5.967 1.00 94.75 74 THR A N 1
ATOM 577 C CA . THR A 1 74 ? -9.897 5.277 6.696 1.00 94.75 74 THR A CA 1
ATOM 578 C C . THR A 1 74 ? -9.349 5.531 8.099 1.00 94.75 74 THR A C 1
ATOM 580 O O . THR A 1 74 ? -8.826 4.595 8.719 1.00 94.75 74 THR A O 1
ATOM 583 N N . PRO A 1 75 ? -9.477 6.759 8.642 1.00 94.38 75 PRO A N 1
ATOM 584 C CA . PRO A 1 75 ? -9.065 7.056 10.012 1.00 94.38 75 PRO A CA 1
ATOM 585 C C . PRO A 1 75 ? -9.716 6.097 11.011 1.00 94.38 75 PRO A C 1
ATOM 587 O O . PRO A 1 75 ? -10.878 5.726 10.854 1.00 94.38 75 PRO A O 1
ATOM 590 N N . THR A 1 76 ? -8.978 5.702 12.048 1.00 93.12 76 THR A N 1
ATOM 591 C CA . THR A 1 76 ? -9.493 4.803 13.089 1.00 93.12 76 THR A CA 1
ATOM 592 C C . THR A 1 76 ? -9.084 5.247 14.491 1.00 93.12 76 THR A C 1
ATOM 594 O O . THR A 1 76 ? -8.068 5.924 14.696 1.00 93.12 76 THR A O 1
ATOM 597 N N . THR A 1 77 ? -9.878 4.834 15.476 1.00 94.31 77 THR A N 1
ATOM 598 C CA . THR A 1 77 ? -9.564 4.966 16.899 1.00 94.31 77 THR A CA 1
ATOM 599 C C . THR A 1 77 ? -8.860 3.740 17.484 1.00 94.31 77 THR A C 1
ATOM 601 O O . THR A 1 77 ? -8.284 3.859 18.562 1.00 94.31 77 THR A O 1
ATOM 604 N N . GLU A 1 78 ? -8.838 2.610 16.766 1.00 94.56 78 GLU A N 1
ATOM 605 C CA . GLU A 1 78 ? -8.317 1.311 17.230 1.00 94.56 78 GLU A CA 1
ATOM 606 C C . GLU A 1 78 ? -6.794 1.259 17.390 1.00 94.56 78 GLU A C 1
ATOM 608 O O . GLU A 1 78 ? -6.277 0.442 18.148 1.00 94.56 78 GLU A O 1
ATOM 613 N N . LEU A 1 79 ? -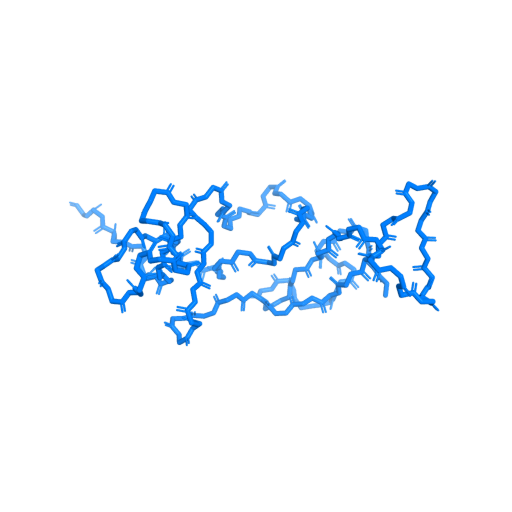6.065 2.099 16.654 1.00 93.94 79 LEU A N 1
ATOM 614 C CA . LEU A 1 79 ? -4.607 2.133 16.704 1.00 93.94 79 LEU A CA 1
ATOM 615 C C . LEU A 1 79 ? -4.112 3.052 17.817 1.00 93.94 79 LEU A C 1
ATOM 617 O O . LEU A 1 79 ? -4.681 4.123 18.056 1.00 93.94 79 LEU A O 1
ATOM 621 N N . ASP A 1 80 ? -3.013 2.637 18.452 1.00 95.75 80 ASP A N 1
ATOM 622 C CA . ASP A 1 80 ? -2.284 3.461 19.411 1.00 95.75 80 ASP A CA 1
ATOM 623 C C . ASP A 1 80 ? -1.730 4.711 18.698 1.00 95.75 80 ASP A C 1
ATOM 625 O O . ASP A 1 80 ? -0.881 4.578 17.809 1.00 95.75 80 ASP A O 1
ATOM 629 N N . PRO A 1 81 ? -2.178 5.925 19.070 1.00 94.88 81 PRO A N 1
ATOM 630 C CA . PRO A 1 81 ? -1.776 7.158 18.405 1.00 94.88 81 PRO A CA 1
ATOM 631 C C . PRO A 1 81 ? -0.298 7.521 18.603 1.00 94.88 81 PRO A C 1
ATOM 633 O O . PRO A 1 81 ? 0.208 8.344 17.842 1.00 94.88 81 PRO A O 1
ATOM 636 N N . HIS A 1 82 ? 0.398 6.940 19.589 1.00 95.44 82 HIS A N 1
ATOM 637 C CA . HIS A 1 82 ? 1.833 7.160 19.784 1.00 95.44 82 HIS A CA 1
ATOM 638 C C . HIS A 1 82 ? 2.654 6.533 18.652 1.00 95.44 82 HIS A C 1
ATOM 640 O O . HIS A 1 82 ? 3.575 7.158 18.129 1.00 95.44 82 HIS A O 1
ATOM 646 N N . TRP A 1 83 ? 2.285 5.317 18.242 1.00 95.44 83 TRP A N 1
ATOM 647 C CA . TRP A 1 83 ? 2.952 4.583 17.163 1.00 95.44 83 TRP A CA 1
ATOM 648 C C . TRP A 1 83 ? 2.326 4.853 15.791 1.00 95.44 83 TRP A C 1
ATOM 650 O O . TRP A 1 83 ? 3.022 4.819 14.777 1.00 95.44 83 TRP A O 1
ATOM 660 N N . TYR A 1 84 ? 1.025 5.149 15.758 1.00 95.31 84 TYR A N 1
ATOM 661 C CA . TYR A 1 84 ? 0.240 5.362 14.544 1.00 95.31 84 TYR A CA 1
ATOM 662 C C . TYR A 1 84 ? -0.570 6.667 14.637 1.00 95.31 84 TYR A C 1
ATOM 664 O O . TYR A 1 84 ? -1.764 6.636 14.952 1.00 95.31 84 TYR A O 1
ATOM 672 N N . PRO A 1 85 ? 0.043 7.833 14.347 1.00 95.56 85 PRO A N 1
ATOM 673 C CA . PRO A 1 85 ? -0.656 9.116 14.338 1.00 95.56 85 PRO A CA 1
ATOM 674 C C . PRO A 1 85 ? -1.935 9.094 13.489 1.00 95.56 85 PRO A C 1
ATOM 676 O O . PRO A 1 85 ? -1.916 8.697 12.321 1.00 95.56 85 PRO A O 1
ATOM 679 N N . ARG A 1 86 ? -3.053 9.557 14.066 1.00 92.81 86 ARG A N 1
ATOM 680 C CA . ARG A 1 86 ? -4.407 9.430 13.480 1.00 92.81 86 ARG A CA 1
ATOM 681 C C . ARG A 1 86 ? -4.609 10.167 12.155 1.00 92.81 86 ARG A C 1
ATOM 683 O O . ARG A 1 86 ? -5.532 9.853 11.416 1.00 92.81 86 ARG A O 1
ATOM 690 N N . ASN A 1 87 ? -3.782 11.170 11.884 1.00 94.19 87 ASN A N 1
ATOM 691 C CA . ASN A 1 87 ? -3.796 11.950 10.648 1.00 94.19 87 ASN A CA 1
ATOM 692 C C . ASN A 1 87 ? -2.929 11.333 9.539 1.00 94.19 87 ASN A C 1
ATOM 694 O O . ASN A 1 87 ? -2.920 11.852 8.431 1.00 94.19 87 ASN A O 1
ATOM 698 N N . VAL A 1 88 ? -2.197 10.255 9.833 1.00 95.31 88 VAL A N 1
ATOM 699 C CA . VAL A 1 88 ? -1.302 9.581 8.882 1.00 95.31 88 VAL A CA 1
ATOM 700 C C . VAL A 1 88 ? -1.737 8.139 8.637 1.00 95.31 88 VAL A C 1
ATOM 702 O O . VAL A 1 88 ? -1.642 7.659 7.509 1.00 95.31 88 VAL A O 1
ATOM 705 N N . TYR A 1 89 ? -2.237 7.450 9.665 1.00 96.44 89 TYR A N 1
ATOM 706 C CA . TYR A 1 89 ? -2.550 6.024 9.605 1.00 96.44 89 TYR A CA 1
ATOM 707 C C . TYR A 1 89 ? -4.016 5.714 9.905 1.00 96.44 89 TYR A C 1
ATOM 709 O O . TYR A 1 89 ? -4.701 6.434 10.630 1.00 96.44 89 TYR A O 1
ATOM 717 N N . GLY A 1 90 ? -4.478 4.598 9.347 1.00 96.12 90 GLY A N 1
ATOM 718 C CA . GLY A 1 90 ? -5.858 4.141 9.431 1.00 96.12 90 GLY A CA 1
ATOM 719 C C . GLY A 1 90 ? -6.002 2.620 9.391 1.00 96.12 90 GLY A C 1
ATOM 720 O O . GLY A 1 90 ? -5.027 1.876 9.545 1.00 96.12 90 GLY A O 1
ATOM 721 N N . LYS A 1 91 ? -7.229 2.165 9.131 1.00 96.81 91 LYS A N 1
ATOM 722 C CA . LYS A 1 91 ? -7.589 0.766 8.854 1.00 96.81 91 LYS A CA 1
ATOM 723 C C . LYS A 1 91 ? -8.181 0.631 7.457 1.00 96.81 91 LYS A C 1
ATOM 725 O O . LYS A 1 91 ? -8.828 1.557 6.974 1.00 96.81 91 LYS A O 1
ATOM 730 N N . CYS A 1 92 ? -7.955 -0.519 6.827 1.00 96.75 92 CYS A N 1
ATOM 731 C CA . CYS A 1 92 ? -8.601 -0.837 5.561 1.00 96.75 92 CYS A CA 1
ATOM 732 C C . CYS A 1 92 ? -10.058 -1.212 5.829 1.00 96.75 92 CYS A C 1
ATOM 734 O O . CYS A 1 92 ? -10.324 -2.186 6.530 1.00 96.75 92 CYS A O 1
ATOM 736 N N . THR A 1 93 ? -10.987 -0.446 5.276 1.00 95.00 93 THR A N 1
ATOM 737 C CA . THR A 1 93 ? -12.429 -0.677 5.389 1.00 95.00 93 THR A CA 1
ATOM 738 C C . THR A 1 93 ? -13.052 -0.700 4.000 1.00 95.00 93 THR A C 1
ATOM 740 O O . THR A 1 93 ? -12.493 -0.144 3.056 1.00 95.00 93 THR A O 1
ATOM 743 N N . HIS A 1 94 ? -14.188 -1.379 3.838 1.00 91.81 94 HIS A N 1
ATOM 744 C CA . HIS A 1 94 ? -14.908 -1.366 2.563 1.00 91.81 94 HIS A CA 1
ATOM 745 C C . HIS A 1 94 ? -15.356 0.057 2.241 1.00 91.81 94 HIS A C 1
ATOM 747 O O . HIS A 1 94 ? -15.882 0.750 3.114 1.00 91.81 94 HIS A O 1
ATOM 753 N N . ALA A 1 95 ? -15.154 0.484 0.991 1.00 74.75 95 ALA A N 1
ATOM 754 C CA . ALA A 1 95 ? -15.645 1.775 0.528 1.00 74.75 95 ALA A CA 1
ATOM 755 C C . ALA A 1 95 ? -17.151 1.856 0.809 1.00 74.75 95 ALA A C 1
ATOM 757 O O . ALA A 1 95 ? -17.930 1.066 0.265 1.00 74.75 95 ALA A O 1
ATOM 758 N N . VAL A 1 96 ? -17.576 2.782 1.671 1.00 65.00 96 VAL A N 1
ATOM 759 C CA . VAL A 1 96 ? -19.004 2.990 1.909 1.00 65.00 96 VAL A CA 1
ATOM 760 C C . VAL A 1 96 ? -19.580 3.527 0.605 1.00 65.00 96 VAL A C 1
ATOM 762 O O . VAL A 1 96 ? -19.317 4.667 0.223 1.00 65.00 96 VAL A O 1
ATOM 765 N N . ARG A 1 97 ? -20.333 2.692 -0.120 1.00 49.81 97 ARG A N 1
ATOM 766 C CA . ARG A 1 97 ? -21.139 3.163 -1.245 1.00 49.81 97 ARG A CA 1
ATOM 767 C C . ARG A 1 97 ? -22.179 4.109 -0.661 1.00 49.81 97 ARG A C 1
ATOM 769 O O . ARG A 1 97 ? -23.156 3.652 -0.070 1.00 49.81 97 ARG A O 1
ATOM 776 N N . HIS A 1 98 ? -21.955 5.410 -0.799 1.00 40.88 98 HIS A N 1
ATOM 777 C CA . HIS A 1 98 ? -23.044 6.369 -0.718 1.00 40.88 98 HIS A CA 1
ATOM 778 C C . HIS A 1 98 ? -23.994 6.033 -1.876 1.00 40.88 98 HIS A C 1
ATOM 780 O O . HIS A 1 98 ? -23.665 6.275 -3.036 1.00 40.88 98 HIS A O 1
ATOM 786 N N . GLN A 1 99 ? -25.085 5.336 -1.548 1.00 33.84 99 GLN A N 1
ATOM 787 C CA . GLN A 1 99 ? -26.271 5.234 -2.399 1.00 33.84 99 GLN A CA 1
ATOM 788 C C . GLN A 1 99 ? -27.000 6.573 -2.393 1.00 33.84 99 GLN A C 1
ATOM 790 O O . GLN A 1 99 ? -27.049 7.193 -1.304 1.00 33.84 99 GLN A O 1
#

pLDDT: mean 89.13, std 12.05, range [33.84, 96.81]

Radius of gyration: 14.41 Å; chains: 1; bounding box: 48×23×34 Å

Foldseek 3Di:
DDPFCVVLVCNQFWFWEWEACPPDPDDADPVRIDIDTDTADEQPDPKFFQVDFDDPPGGHDHHDHGHGPQWHFDFDPPDDCVVPPRNTMGGTDGDPPPD

Sequence (99 aa):
YCMVNEDCGDIDRLCCSITPALGRRRQVDSDFNVHYCLPYKNENATWCSLHIQHSPEIPNYHALCPCGPGLHCTPTTELDPHWYPRNVYGKCTHAVRHQ

Organism: Magallana gigas (NCBI:txid29159)

Secondary structu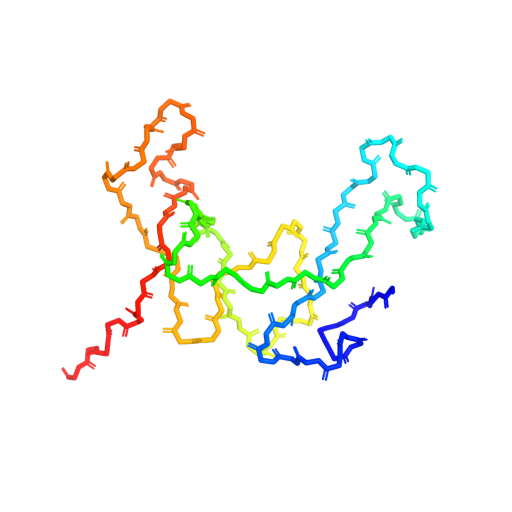re (DSSP, 8-state):
--SSGGGGS-TTTEEEEEEE-SS--S---TTSEEEEEEEPB-TT-S-EETT----TT---EESS--B-TTEEEEE-SSS-TTTS-TTTEEEEEE-----